Protein AF-A0A8J7D555-F1 (afdb_monomer)

Nearest PDB structures (foldseek):
  9had-assembly1_A  TM=5.962E-01  e=3.104E+00  Dermatophagoides farinae
  8zak-assembly2_B  TM=5.615E-01  e=2.929E+00  Campylobacter jejuni
  8zak-assembly1_A  TM=4.194E-01  e=4.147E+00  Campylobacter jejuni
  2f1m-assembly2_D  TM=4.660E-01  e=6.221E+00  Escherichia coli

pLDDT: mean 89.44, std 6.72, range [56.25, 97.25]

Structure (mmCIF, N/CA/C/O backbone):
data_AF-A0A8J7D555-F1
#
_entry.id   AF-A0A8J7D555-F1
#
loop_
_atom_site.group_PDB
_atom_site.id
_atom_site.type_symbol
_atom_site.label_atom_id
_atom_site.label_alt_id
_atom_site.label_comp_id
_atom_site.label_asym_id
_atom_site.label_entity_id
_atom_site.label_seq_id
_atom_site.pdbx_PDB_ins_code
_atom_site.Cartn_x
_atom_site.Cartn_y
_atom_site.Cartn_z
_atom_site.occupancy
_atom_site.B_iso_or_equiv
_atom_site.auth_seq_id
_atom_site.auth_comp_id
_atom_site.auth_asym_id
_atom_site.auth_atom_id
_atom_site.pdbx_PDB_model_num
ATOM 1 N N . VAL A 1 1 ? -18.072 8.633 6.344 1.00 56.25 1 V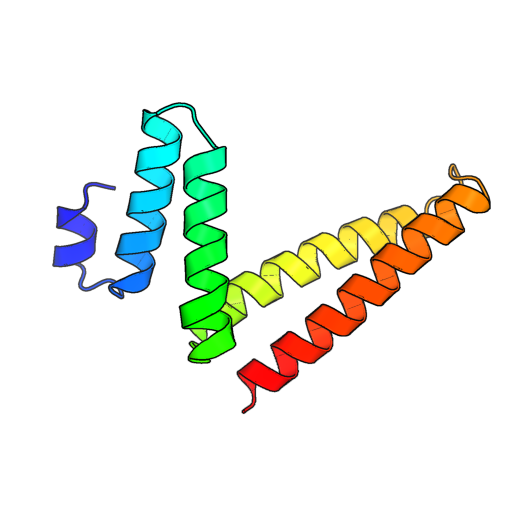AL A N 1
ATOM 2 C CA . VAL A 1 1 ? -18.953 7.710 7.110 1.00 56.25 1 VAL A CA 1
ATOM 3 C C . VAL A 1 1 ? -18.895 8.113 8.578 1.00 56.25 1 VAL A C 1
ATOM 5 O O . VAL A 1 1 ? -17.800 8.416 9.034 1.00 56.25 1 VAL A O 1
ATOM 8 N N . LYS A 1 2 ? -20.011 8.204 9.322 1.00 74.69 2 LYS A N 1
ATOM 9 C CA . LYS A 1 2 ? -19.908 8.471 10.769 1.00 74.69 2 LYS A CA 1
ATOM 10 C C . LYS A 1 2 ? -19.367 7.201 11.422 1.00 74.69 2 LYS A C 1
ATOM 12 O O . LYS A 1 2 ? -19.892 6.126 11.168 1.00 74.69 2 LYS A O 1
ATOM 17 N N . LEU A 1 3 ? -18.316 7.304 12.234 1.00 84.25 3 LEU A N 1
ATOM 18 C CA . LEU A 1 3 ? -17.657 6.177 12.918 1.00 84.25 3 LEU A CA 1
ATOM 19 C C . LEU A 1 3 ? -18.656 5.200 13.574 1.00 84.25 3 LEU A C 1
ATOM 21 O O . LEU A 1 3 ? -18.477 3.986 13.541 1.00 84.25 3 LEU A O 1
ATOM 25 N N . THR A 1 4 ? -19.751 5.745 14.103 1.00 87.62 4 THR A N 1
ATOM 26 C CA . THR A 1 4 ? -20.885 5.011 14.673 1.00 87.62 4 THR A CA 1
ATOM 27 C C . THR A 1 4 ? -21.529 4.031 13.698 1.00 87.62 4 THR A C 1
ATOM 29 O O . THR A 1 4 ? -21.889 2.932 14.099 1.00 87.62 4 THR A O 1
ATOM 32 N N . ASP A 1 5 ? -21.645 4.388 12.422 1.00 89.50 5 ASP A N 1
ATOM 33 C CA . ASP A 1 5 ? -22.254 3.538 11.398 1.00 89.50 5 ASP A CA 1
ATOM 34 C C . ASP A 1 5 ? -21.356 2.331 11.110 1.00 89.50 5 ASP A C 1
ATOM 36 O O . ASP A 1 5 ? -21.840 1.210 10.991 1.00 89.50 5 ASP A O 1
ATOM 40 N N . ALA A 1 6 ? -20.037 2.546 11.064 1.00 87.75 6 ALA A N 1
ATOM 41 C CA . ALA A 1 6 ? -19.060 1.481 10.854 1.00 87.75 6 ALA A CA 1
ATOM 42 C C . ALA A 1 6 ? -19.024 0.491 12.030 1.00 87.75 6 ALA A C 1
ATOM 44 O O . ALA A 1 6 ? -18.967 -0.720 11.813 1.00 87.75 6 ALA A O 1
ATOM 45 N N . ILE A 1 7 ? -19.118 1.005 13.261 1.00 88.38 7 ILE A N 1
ATOM 46 C CA . ILE A 1 7 ? -19.212 0.190 14.479 1.00 88.38 7 ILE A CA 1
ATOM 47 C C . ILE A 1 7 ? -20.519 -0.609 14.488 1.00 88.38 7 ILE A C 1
ATOM 49 O O . ILE A 1 7 ? -20.495 -1.821 14.685 1.00 88.38 7 ILE A O 1
ATOM 53 N N . ASN A 1 8 ? -21.655 0.045 14.228 1.00 91.69 8 ASN A N 1
ATOM 54 C CA . ASN A 1 8 ? -22.968 -0.605 14.225 1.00 91.69 8 ASN A CA 1
ATOM 55 C C . ASN A 1 8 ? -23.096 -1.664 13.121 1.00 91.69 8 ASN A C 1
ATOM 57 O O . ASN A 1 8 ? -23.802 -2.652 13.299 1.00 91.69 8 ASN A O 1
ATOM 61 N N . ALA A 1 9 ? -22.399 -1.476 11.999 1.00 91.56 9 ALA A N 1
ATOM 62 C CA . ALA A 1 9 ? -22.324 -2.450 10.917 1.00 91.56 9 ALA A CA 1
ATOM 63 C C . ALA A 1 9 ? -21.387 -3.637 11.217 1.00 91.56 9 ALA A C 1
ATOM 65 O O . ALA A 1 9 ? -21.302 -4.552 10.402 1.00 91.56 9 ALA A O 1
ATOM 66 N N . GLY A 1 10 ? -20.671 -3.633 12.348 1.00 89.06 10 GLY A N 1
ATOM 67 C CA . GLY A 1 10 ? -19.735 -4.699 12.708 1.00 89.06 10 GLY A CA 1
ATOM 68 C C . GLY A 1 10 ? -18.531 -4.791 11.771 1.00 89.06 10 GLY A C 1
ATOM 69 O O . GLY A 1 10 ? -18.011 -5.885 11.554 1.00 89.06 10 GLY A O 1
ATOM 70 N N . ARG A 1 11 ? -18.098 -3.665 11.183 1.00 89.31 11 ARG A N 1
ATOM 71 C CA . ARG A 1 11 ? -16.915 -3.654 10.312 1.00 89.31 11 ARG A CA 1
ATOM 72 C C . ARG A 1 11 ? -15.663 -4.086 11.088 1.00 89.31 11 ARG A C 1
ATOM 74 O O . ARG A 1 11 ? -15.568 -3.799 12.286 1.00 89.31 11 ARG A O 1
ATOM 81 N N . PRO A 1 12 ? -14.682 -4.728 10.426 1.00 85.38 12 PRO A N 1
ATOM 82 C CA . PRO A 1 12 ? -13.427 -5.101 11.066 1.00 85.38 12 PRO A CA 1
ATOM 83 C C . PRO A 1 12 ? -12.770 -3.892 11.757 1.00 85.38 12 PRO A C 1
ATOM 85 O O . PRO A 1 12 ? -12.649 -2.837 11.129 1.00 85.38 12 PRO A O 1
ATOM 88 N N . PRO A 1 13 ? -12.308 -4.009 13.019 1.00 87.62 13 PRO A N 1
ATOM 89 C CA . PRO A 1 13 ? -11.746 -2.876 13.759 1.00 87.62 13 PRO A CA 1
ATOM 90 C C . PRO A 1 13 ? -10.627 -2.142 13.013 1.00 87.62 13 PRO A C 1
ATOM 92 O O . PRO A 1 13 ? -10.542 -0.918 13.066 1.00 87.62 13 PRO A O 1
ATOM 95 N N . LEU A 1 14 ? -9.795 -2.876 12.274 1.00 83.88 14 LEU A N 1
ATOM 96 C CA . LEU A 1 14 ? -8.672 -2.306 11.540 1.00 83.88 14 LEU A CA 1
ATOM 97 C C . LEU A 1 14 ? -9.115 -1.459 10.335 1.00 83.88 14 LEU A C 1
ATOM 99 O O . LEU A 1 14 ? -8.535 -0.404 10.086 1.00 83.88 14 LEU A O 1
ATOM 103 N N . GLU A 1 15 ? -10.191 -1.850 9.643 1.00 83.50 15 GLU A N 1
ATOM 104 C CA . GLU A 1 15 ? -10.803 -1.013 8.603 1.00 83.50 15 GLU A CA 1
ATOM 105 C C . GLU A 1 15 ? -11.343 0.296 9.182 1.00 83.50 15 GLU A C 1
ATOM 107 O O . GLU A 1 15 ? -11.213 1.354 8.569 1.00 83.50 15 GLU A O 1
ATOM 112 N N . ILE A 1 16 ? -11.947 0.229 10.371 1.00 88.50 16 ILE A N 1
ATOM 113 C CA . ILE A 1 16 ? -12.472 1.407 11.064 1.00 88.50 16 ILE A CA 1
ATOM 114 C C . ILE A 1 16 ? -11.325 2.367 11.412 1.00 88.50 16 ILE A C 1
ATOM 116 O O . ILE A 1 16 ? -11.458 3.575 11.222 1.00 88.50 16 ILE A O 1
ATOM 120 N N . VAL A 1 17 ? -10.188 1.838 11.875 1.00 87.06 17 VAL A N 1
ATOM 121 C CA . VAL A 1 17 ? -8.986 2.631 12.177 1.00 87.06 17 VAL A CA 1
ATOM 122 C C . VAL A 1 17 ? -8.401 3.273 10.915 1.00 87.06 17 VAL A C 1
ATOM 124 O O . VAL A 1 17 ? -8.052 4.451 10.951 1.00 87.06 17 VAL A O 1
ATOM 127 N N . LEU A 1 18 ? -8.329 2.546 9.796 1.00 84.50 18 LEU A N 1
ATOM 128 C CA . LEU A 1 18 ? -7.845 3.089 8.520 1.00 84.50 18 LEU A CA 1
ATOM 129 C C . LEU A 1 18 ? -8.751 4.203 7.982 1.00 84.50 18 LEU A C 1
ATOM 131 O O . LEU A 1 18 ? -8.259 5.253 7.566 1.00 84.50 18 LEU A O 1
ATOM 135 N N . GLU A 1 19 ? -10.068 4.003 8.032 1.00 86.19 19 GLU A N 1
ATOM 136 C CA . GLU A 1 19 ? -11.057 5.007 7.627 1.00 86.19 19 GLU A CA 1
ATOM 137 C C . GLU A 1 19 ? -10.976 6.260 8.515 1.00 86.19 19 GLU A C 1
ATOM 139 O O . GLU A 1 19 ? -11.071 7.390 8.028 1.00 86.19 19 GLU A O 1
ATOM 144 N N . LEU A 1 20 ? -10.754 6.073 9.820 1.00 87.38 20 LEU A N 1
ATOM 145 C CA . LEU A 1 20 ? -10.548 7.169 10.761 1.00 87.38 20 LEU A CA 1
ATOM 146 C C . LEU A 1 20 ? -9.257 7.937 10.450 1.00 87.38 20 LEU A C 1
ATOM 148 O O . LEU A 1 20 ? -9.292 9.162 10.380 1.00 87.38 20 LEU A O 1
ATOM 152 N N . ALA A 1 21 ? -8.140 7.240 10.225 1.00 86.44 21 ALA A N 1
ATOM 153 C CA . ALA A 1 21 ? -6.865 7.861 9.864 1.00 86.44 21 ALA A CA 1
ATOM 154 C C . ALA A 1 21 ? -6.980 8.684 8.573 1.00 86.44 21 ALA A C 1
ATOM 156 O O . ALA A 1 21 ? -6.457 9.797 8.500 1.00 86.44 21 ALA A O 1
ATOM 157 N N . LYS A 1 22 ? -7.713 8.164 7.580 1.00 85.81 22 LYS A N 1
ATOM 158 C CA . LYS A 1 22 ? -8.012 8.875 6.333 1.00 85.81 22 LYS A CA 1
ATOM 159 C C . LYS A 1 22 ? -8.827 10.138 6.589 1.00 85.81 22 LYS A C 1
ATOM 161 O O . LYS A 1 22 ? -8.426 11.218 6.171 1.00 85.81 22 LYS A O 1
ATOM 166 N N . SER A 1 23 ? -9.920 10.009 7.341 1.00 87.31 23 SER A N 1
ATOM 167 C CA . SER A 1 23 ? -10.794 11.135 7.691 1.00 87.31 23 SER A CA 1
ATOM 168 C C . SER A 1 23 ? -10.039 12.231 8.451 1.00 87.31 23 SER A C 1
ATOM 170 O O . SER A 1 23 ? -10.281 13.414 8.234 1.00 87.31 23 SER A O 1
ATOM 172 N N . LEU A 1 24 ? -9.112 11.852 9.337 1.00 85.81 24 LEU A N 1
ATOM 173 C CA . LEU A 1 24 ? -8.268 12.800 10.066 1.00 85.81 24 LEU A CA 1
ATOM 174 C C . LEU A 1 24 ? -7.295 13.539 9.141 1.00 85.81 24 LEU A C 1
ATOM 176 O O . LEU A 1 24 ? -7.162 14.749 9.290 1.00 85.81 24 LEU A O 1
ATOM 180 N N . GLY A 1 25 ? -6.666 12.846 8.183 1.00 85.50 25 GLY A N 1
ATOM 181 C CA . GLY A 1 25 ? -5.804 13.480 7.177 1.00 85.50 25 GLY A CA 1
ATOM 182 C C . GLY A 1 25 ? -6.562 14.464 6.278 1.00 85.50 25 GLY A C 1
ATOM 183 O O . GLY A 1 25 ? -6.097 15.576 6.045 1.00 85.50 25 GLY A O 1
ATOM 184 N N . GLU A 1 26 ? -7.773 14.096 5.848 1.00 85.94 26 GLU A N 1
ATOM 185 C CA . GLU A 1 26 ? -8.651 14.978 5.065 1.00 85.94 26 GLU A CA 1
ATOM 186 C C . GLU A 1 26 ? -9.070 16.226 5.864 1.00 85.94 26 GLU A C 1
ATOM 188 O O . GLU A 1 26 ? -9.083 17.333 5.327 1.00 85.94 26 GLU A O 1
ATOM 193 N N . LEU A 1 27 ? -9.390 16.067 7.154 1.00 86.44 27 LEU A N 1
ATOM 194 C CA . LEU A 1 27 ? -9.794 17.171 8.033 1.00 86.44 27 LEU A CA 1
ATOM 195 C C . LEU A 1 27 ? -8.644 18.121 8.379 1.00 86.44 27 LEU A C 1
ATOM 197 O O . LEU A 1 27 ? -8.877 19.321 8.517 1.00 86.44 27 LEU A O 1
ATOM 201 N N . SER A 1 28 ? -7.427 17.604 8.558 1.00 82.69 28 SER A N 1
ATOM 202 C CA . SER A 1 28 ? -6.256 18.429 8.865 1.00 82.69 28 SER A CA 1
ATOM 203 C C . SER A 1 28 ? -5.683 19.131 7.632 1.00 82.69 28 SER A C 1
ATOM 205 O O . SER A 1 28 ? -4.930 20.090 7.783 1.00 82.69 28 SER A O 1
ATOM 207 N N . GLY A 1 29 ? -6.021 18.668 6.423 1.00 81.44 29 GLY A N 1
ATOM 208 C CA . GLY A 1 29 ? -5.348 19.079 5.189 1.00 81.44 29 GLY A CA 1
ATOM 209 C C . GLY A 1 29 ? -3.908 18.557 5.091 1.00 81.44 29 GLY A C 1
ATOM 210 O O . GLY A 1 29 ? -3.147 19.006 4.234 1.00 81.44 29 GLY A O 1
ATOM 211 N N . GLU A 1 30 ? -3.522 17.624 5.966 1.00 80.38 30 GLU A N 1
ATOM 212 C CA . GLU A 1 30 ? -2.193 17.022 6.014 1.00 80.38 30 GLU A CA 1
ATOM 213 C C . GLU A 1 30 ? -2.258 15.557 5.565 1.00 80.38 30 GLU A C 1
ATOM 215 O O . GLU A 1 30 ? -2.315 14.629 6.377 1.00 80.38 30 GLU A O 1
ATOM 220 N N . ASP A 1 31 ? -2.162 15.329 4.254 1.00 74.94 31 ASP A N 1
ATOM 221 C CA . ASP A 1 31 ? -2.085 13.980 3.663 1.00 74.94 31 ASP A CA 1
ATOM 222 C C . ASP A 1 31 ? -0.932 13.136 4.238 1.00 74.94 31 ASP A C 1
ATOM 224 O O . ASP A 1 31 ? -0.981 11.901 4.253 1.00 74.94 31 ASP A O 1
ATOM 228 N N . SER A 1 32 ? 0.115 13.795 4.742 1.00 77.94 32 SER A N 1
ATOM 229 C CA . SER A 1 32 ? 1.247 13.148 5.406 1.00 77.94 32 SER A CA 1
ATOM 230 C C . SER A 1 32 ? 0.824 12.346 6.640 1.00 77.94 32 SER A C 1
ATOM 232 O O . SER A 1 32 ? 1.426 11.299 6.899 1.00 77.94 32 SER A O 1
ATOM 234 N N . TYR A 1 33 ? -0.207 12.786 7.371 1.00 77.38 33 TYR A N 1
ATOM 235 C CA . TYR A 1 33 ? -0.701 12.096 8.561 1.00 77.38 33 TYR A CA 1
ATOM 236 C C . TYR A 1 33 ? -1.323 10.750 8.191 1.00 77.38 33 TYR A C 1
ATOM 238 O O . TYR A 1 33 ? -0.890 9.710 8.690 1.00 77.38 33 TYR A O 1
ATOM 246 N N . TYR A 1 34 ? -2.259 10.752 7.235 1.00 83.12 34 TYR A N 1
ATOM 247 C CA . TYR A 1 34 ? -2.874 9.523 6.735 1.00 83.12 34 TYR A CA 1
ATOM 248 C C . TYR A 1 34 ? -1.824 8.552 6.190 1.00 83.12 34 TYR A C 1
ATOM 250 O O . TYR A 1 34 ? -1.828 7.373 6.551 1.00 83.12 34 TYR A O 1
ATOM 258 N N . ARG A 1 35 ? -0.888 9.050 5.371 1.00 83.56 35 ARG A N 1
ATOM 259 C CA . ARG A 1 35 ? 0.171 8.219 4.789 1.00 83.56 35 ARG A CA 1
ATOM 260 C C . ARG A 1 35 ? 1.015 7.541 5.869 1.00 83.56 35 ARG A C 1
ATOM 262 O O . ARG A 1 35 ? 1.204 6.331 5.813 1.00 83.56 35 ARG A O 1
ATOM 269 N N . THR A 1 36 ? 1.459 8.298 6.873 1.00 87.06 36 THR A N 1
ATOM 270 C CA . THR A 1 36 ? 2.302 7.774 7.960 1.00 87.06 36 THR A CA 1
ATOM 271 C C . THR A 1 36 ? 1.561 6.727 8.791 1.00 87.06 36 THR A C 1
ATOM 273 O O . THR A 1 36 ? 2.104 5.663 9.083 1.00 87.06 36 THR A O 1
ATOM 276 N N . THR A 1 37 ? 0.302 6.986 9.155 1.00 86.56 37 THR A N 1
ATOM 277 C CA . THR A 1 37 ? -0.505 6.020 9.913 1.00 86.56 37 THR A CA 1
ATOM 278 C C . THR A 1 37 ? -0.772 4.754 9.106 1.00 86.56 37 THR A C 1
ATOM 280 O O . THR A 1 37 ? -0.673 3.652 9.646 1.00 86.56 37 THR A O 1
ATOM 283 N N . ARG A 1 38 ? -1.058 4.884 7.805 1.00 86.38 38 ARG A N 1
ATOM 284 C CA . ARG A 1 38 ? -1.235 3.731 6.919 1.00 86.38 38 ARG A CA 1
ATOM 285 C C . ARG A 1 38 ? 0.040 2.894 6.838 1.00 86.38 38 ARG A C 1
ATOM 287 O O . ARG A 1 38 ? -0.035 1.685 7.020 1.00 86.38 38 ARG A O 1
ATOM 294 N N . GLU A 1 39 ? 1.200 3.519 6.647 1.00 87.69 39 GLU A N 1
ATOM 295 C CA . GLU A 1 39 ? 2.500 2.831 6.629 1.00 87.69 39 GLU A CA 1
ATOM 296 C C . GLU A 1 39 ? 2.765 2.056 7.930 1.00 87.69 39 GLU A C 1
ATOM 298 O O . GLU A 1 39 ? 3.216 0.912 7.890 1.00 87.69 39 GLU A O 1
ATOM 303 N N . GLN A 1 40 ? 2.427 2.628 9.089 1.00 89.62 40 GLN A N 1
ATOM 304 C CA . GLN A 1 40 ? 2.558 1.942 10.379 1.00 89.62 40 GLN A CA 1
ATOM 305 C C . GLN A 1 40 ? 1.608 0.743 10.511 1.00 89.62 40 GLN A C 1
ATOM 307 O O . GLN A 1 40 ? 1.996 -0.296 11.051 1.00 89.62 40 GLN A O 1
ATOM 312 N N . ILE A 1 41 ? 0.377 0.860 10.005 1.00 88.12 41 ILE A N 1
ATOM 313 C CA . ILE A 1 41 ? -0.594 -0.242 10.008 1.00 88.12 41 ILE A CA 1
ATOM 314 C C . ILE A 1 41 ? -0.121 -1.378 9.098 1.00 88.12 41 ILE A C 1
ATOM 316 O O . ILE A 1 41 ? -0.152 -2.533 9.520 1.00 88.12 41 ILE A O 1
ATOM 320 N N . LEU A 1 42 ? 0.379 -1.061 7.900 1.00 86.69 42 LEU A N 1
ATOM 321 C CA . LEU A 1 42 ? 0.985 -2.040 6.992 1.00 86.69 42 LEU A CA 1
ATOM 322 C C . LEU A 1 42 ? 2.174 -2.748 7.656 1.00 86.69 42 LEU A C 1
ATOM 324 O O . LEU A 1 42 ? 2.243 -3.974 7.652 1.00 86.69 42 LEU A O 1
ATOM 328 N N . ALA A 1 43 ? 3.065 -1.992 8.308 1.00 88.81 43 ALA A N 1
ATOM 329 C CA . ALA A 1 43 ? 4.241 -2.519 9.003 1.00 88.81 43 ALA A CA 1
ATOM 330 C C . ALA A 1 43 ? 3.906 -3.541 10.098 1.00 88.81 43 ALA A C 1
ATOM 332 O O . ALA A 1 43 ? 4.560 -4.579 10.202 1.00 88.81 43 ALA A O 1
ATOM 333 N N . VAL A 1 44 ? 2.902 -3.261 10.928 1.00 89.00 44 VAL A N 1
ATOM 334 C CA . VAL A 1 44 ? 2.567 -4.135 12.058 1.00 89.00 44 VAL A CA 1
ATOM 335 C C . VAL A 1 44 ? 1.557 -5.199 11.648 1.00 89.00 44 VAL A C 1
ATOM 337 O O . VAL A 1 44 ? 1.826 -6.387 11.783 1.00 89.00 44 VAL A O 1
ATOM 340 N N . TYR A 1 45 ? 0.397 -4.797 11.140 1.00 86.06 45 TYR A N 1
ATOM 341 C CA . TYR A 1 45 ? -0.713 -5.720 10.921 1.00 86.06 45 TYR A CA 1
ATOM 342 C C . TYR A 1 45 ? -0.555 -6.513 9.626 1.00 86.06 45 TYR A C 1
ATOM 344 O O . TYR A 1 45 ? -0.752 -7.723 9.639 1.00 86.06 45 TYR A O 1
ATOM 352 N N . GLY A 1 46 ? -0.129 -5.866 8.539 1.00 86.56 46 GLY A N 1
ATOM 353 C CA . GLY A 1 46 ? 0.167 -6.562 7.286 1.00 86.56 46 GLY A CA 1
ATOM 354 C C . GLY A 1 46 ? 1.415 -7.431 7.422 1.00 86.56 46 GLY A C 1
ATOM 355 O O . GLY A 1 46 ? 1.345 -8.656 7.375 1.00 86.56 46 GLY A O 1
ATOM 356 N N . PHE A 1 47 ? 2.566 -6.798 7.648 1.00 86.12 47 PHE A N 1
ATOM 357 C CA . PHE A 1 47 ? 3.857 -7.479 7.617 1.00 86.12 47 PHE A CA 1
ATOM 358 C C . PHE A 1 47 ? 4.167 -8.322 8.852 1.00 86.12 47 PHE A C 1
ATOM 360 O O . PHE A 1 47 ? 4.552 -9.479 8.698 1.00 86.12 47 PHE A O 1
ATOM 367 N N . ALA A 1 48 ? 4.067 -7.764 10.063 1.00 85.75 48 ALA A N 1
ATOM 368 C CA . ALA A 1 48 ? 4.505 -8.481 11.263 1.00 85.75 48 ALA A CA 1
ATOM 369 C C . ALA A 1 48 ? 3.486 -9.525 11.746 1.00 85.75 48 ALA A C 1
ATOM 371 O O . ALA A 1 48 ? 3.887 -10.558 12.280 1.00 85.75 48 ALA A O 1
ATOM 372 N N . LEU A 1 49 ? 2.187 -9.265 11.566 1.00 86.44 49 LEU A N 1
ATOM 373 C CA . LEU A 1 49 ? 1.108 -10.150 12.020 1.00 86.44 49 LEU A CA 1
ATOM 374 C C . LEU A 1 49 ? 0.482 -10.999 10.904 1.00 86.44 49 LEU A C 1
ATOM 376 O O . LEU A 1 49 ? -0.277 -11.914 11.215 1.00 86.44 49 LEU A O 1
ATOM 380 N N . GLY A 1 50 ? 0.802 -10.737 9.633 1.00 87.06 50 GLY A N 1
ATOM 381 C CA . GLY A 1 50 ? 0.303 -11.529 8.508 1.00 87.06 50 GLY A CA 1
ATOM 382 C C . GLY A 1 50 ? -1.201 -11.376 8.255 1.00 87.06 50 GLY A C 1
ATOM 383 O O . GLY A 1 50 ? -1.843 -12.320 7.793 1.00 87.06 50 GLY A O 1
ATOM 384 N N . ASP A 1 51 ? -1.796 -10.223 8.580 1.00 89.12 51 ASP A N 1
ATOM 385 C CA . ASP A 1 51 ? -3.223 -9.989 8.356 1.00 89.12 51 ASP A CA 1
ATOM 386 C C . ASP A 1 51 ? -3.535 -9.988 6.851 1.00 89.12 51 ASP A C 1
ATOM 388 O O . ASP A 1 51 ? -3.106 -9.110 6.097 1.00 89.12 51 ASP A O 1
ATOM 392 N N . LYS A 1 52 ? -4.304 -10.992 6.411 1.00 85.50 52 LYS A N 1
ATOM 393 C CA . LYS A 1 52 ? -4.599 -11.232 4.993 1.00 85.50 52 LYS A CA 1
ATOM 394 C C . LYS A 1 52 ? -5.320 -10.068 4.326 1.00 85.50 52 LYS A C 1
ATOM 396 O O . LYS A 1 52 ? -5.062 -9.812 3.157 1.00 85.50 52 LYS A O 1
ATOM 401 N N . PHE A 1 53 ? -6.209 -9.374 5.035 1.00 84.62 53 PHE A N 1
ATOM 402 C CA . PHE A 1 53 ? -6.947 -8.258 4.448 1.00 84.62 53 PHE A CA 1
ATOM 403 C C . PHE A 1 53 ? -6.002 -7.098 4.109 1.00 84.62 53 PHE A C 1
ATOM 405 O O . PHE A 1 53 ? -6.065 -6.534 3.020 1.00 84.62 53 PHE A O 1
ATOM 412 N N . ILE A 1 54 ? -5.080 -6.789 5.021 1.00 88.69 54 ILE A N 1
ATOM 413 C CA . ILE A 1 54 ? -4.098 -5.717 4.840 1.00 88.69 54 ILE A CA 1
ATOM 414 C C . ILE A 1 54 ? -3.045 -6.083 3.797 1.00 88.69 54 ILE A C 1
ATOM 416 O O . ILE A 1 54 ? -2.709 -5.259 2.947 1.00 88.69 54 ILE A O 1
ATOM 420 N N . LEU A 1 55 ? -2.560 -7.325 3.828 1.00 90.38 55 LEU A N 1
ATOM 421 C CA . LEU A 1 55 ? -1.640 -7.832 2.813 1.00 90.38 55 LEU A CA 1
ATOM 422 C C . LEU A 1 55 ? -2.262 -7.793 1.411 1.00 90.38 55 LEU A C 1
ATOM 424 O O . LEU A 1 55 ? -1.556 -7.5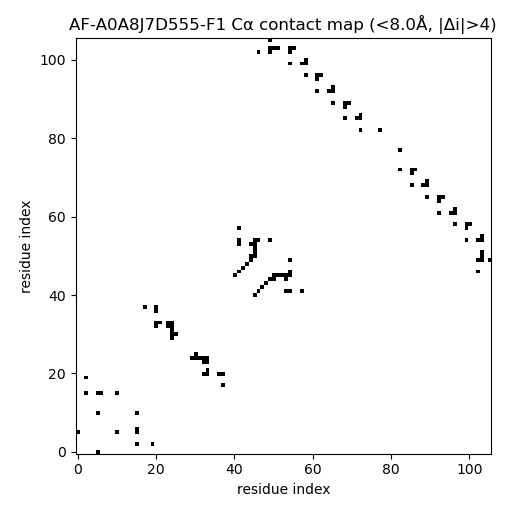09 0.447 1.00 90.38 55 LEU A O 1
ATOM 428 N N . ASP A 1 56 ? -3.568 -8.037 1.282 1.00 90.88 56 ASP A N 1
ATOM 429 C CA . ASP A 1 56 ? -4.272 -7.981 -0.004 1.00 90.88 56 ASP A CA 1
ATOM 430 C C . ASP A 1 56 ? -4.374 -6.563 -0.564 1.00 90.88 56 ASP A C 1
ATOM 432 O O . ASP A 1 56 ? -4.161 -6.366 -1.764 1.00 90.88 56 ASP A O 1
ATOM 436 N N . ASP A 1 57 ? -4.633 -5.579 0.296 1.00 89.00 57 ASP A N 1
ATOM 437 C CA . ASP A 1 57 ? -4.629 -4.165 -0.087 1.00 89.00 57 ASP A CA 1
ATOM 438 C C . ASP A 1 57 ? -3.227 -3.716 -0.538 1.00 89.00 57 ASP A C 1
ATOM 440 O O . ASP A 1 57 ? -3.059 -3.086 -1.586 1.00 89.00 57 ASP A O 1
ATOM 444 N N . GLU A 1 58 ? -2.185 -4.116 0.195 1.00 89.75 58 GLU A N 1
ATOM 445 C CA . GLU A 1 58 ? -0.800 -3.804 -0.166 1.00 89.75 58 GLU A CA 1
ATOM 446 C C . GLU A 1 58 ? -0.362 -4.484 -1.470 1.00 89.75 58 GLU A C 1
ATOM 448 O O . GLU A 1 58 ? 0.244 -3.848 -2.338 1.00 89.75 58 GLU A O 1
ATOM 453 N N . LEU A 1 59 ? -0.726 -5.755 -1.661 1.00 93.56 59 LEU A N 1
ATOM 454 C CA . LEU A 1 59 ? -0.511 -6.479 -2.914 1.00 93.56 59 LEU A CA 1
ATOM 455 C C . LEU A 1 59 ? -1.167 -5.762 -4.098 1.00 93.56 59 LEU A C 1
ATOM 457 O O . LEU A 1 59 ? -0.547 -5.645 -5.158 1.00 93.56 59 LEU A O 1
ATOM 461 N N . ALA A 1 60 ? -2.402 -5.280 -3.937 1.00 93.00 60 ALA A N 1
ATOM 462 C CA . ALA A 1 60 ? -3.110 -4.551 -4.984 1.00 93.00 60 ALA A CA 1
ATOM 463 C C . ALA A 1 60 ? -2.389 -3.242 -5.351 1.00 93.00 60 ALA A C 1
ATOM 465 O O . ALA A 1 60 ? -2.191 -2.957 -6.536 1.00 93.00 60 ALA A O 1
ATOM 466 N N . GLU A 1 61 ? -1.921 -2.477 -4.361 1.00 92.06 61 GLU A N 1
ATOM 467 C CA . GLU A 1 61 ? -1.156 -1.254 -4.614 1.00 92.06 61 GLU A CA 1
ATOM 468 C C . GLU A 1 61 ? 0.178 -1.516 -5.317 1.00 92.06 61 GLU A C 1
ATOM 470 O O . GLU A 1 61 ? 0.530 -0.803 -6.264 1.00 92.06 61 GLU A O 1
ATOM 475 N N . VAL A 1 62 ? 0.935 -2.524 -4.869 1.00 94.56 62 VAL A N 1
ATOM 476 C CA . VAL A 1 62 ? 2.228 -2.868 -5.474 1.00 94.56 62 VAL A CA 1
ATOM 477 C C . VAL A 1 62 ? 2.038 -3.325 -6.919 1.00 94.56 62 VAL A C 1
ATOM 479 O O . VAL A 1 62 ? 2.794 -2.879 -7.783 1.00 94.56 62 VAL A O 1
ATOM 482 N N . ARG A 1 63 ? 0.999 -4.121 -7.220 1.00 96.31 63 ARG A N 1
ATOM 483 C CA . ARG A 1 63 ? 0.640 -4.502 -8.600 1.00 96.31 63 ARG A CA 1
ATOM 484 C C . ARG A 1 63 ? 0.316 -3.284 -9.461 1.00 96.31 63 ARG A C 1
ATOM 486 O O . ARG A 1 63 ? 0.907 -3.128 -10.525 1.00 96.31 63 ARG A O 1
ATOM 493 N N . ALA A 1 64 ? -0.540 -2.383 -8.979 1.00 96.25 64 ALA A N 1
ATOM 494 C CA . ALA A 1 64 ? -0.919 -1.183 -9.725 1.00 96.25 64 ALA A CA 1
ATOM 495 C C . ALA A 1 64 ? 0.279 -0.254 -10.000 1.00 96.25 64 ALA A C 1
ATOM 497 O O . ALA A 1 64 ? 0.366 0.367 -11.062 1.00 96.25 64 ALA A O 1
ATOM 498 N N . ARG A 1 65 ? 1.232 -0.142 -9.061 1.00 95.88 65 ARG A N 1
ATOM 499 C CA . ARG A 1 65 ? 2.491 0.588 -9.302 1.00 95.88 65 ARG A CA 1
ATOM 500 C C . ARG A 1 65 ? 3.380 -0.143 -10.299 1.00 95.88 65 ARG A C 1
ATOM 502 O O . ARG A 1 65 ? 3.933 0.505 -11.183 1.00 95.88 65 ARG A O 1
ATOM 509 N N . LEU A 1 66 ? 3.505 -1.464 -10.178 1.00 97.06 66 LEU A N 1
ATOM 510 C CA . LEU A 1 66 ? 4.318 -2.280 -11.075 1.00 97.06 66 LEU A CA 1
ATOM 511 C C . LEU A 1 66 ? 3.831 -2.179 -12.526 1.00 97.06 66 LEU A C 1
ATOM 513 O O . LEU A 1 66 ? 4.659 -2.043 -13.421 1.00 97.06 66 LEU A O 1
ATOM 517 N N . GLU A 1 67 ? 2.519 -2.168 -12.762 1.00 97.12 67 GLU A N 1
ATOM 518 C CA . GLU A 1 67 ? 1.935 -1.947 -14.093 1.00 97.12 67 GLU A CA 1
ATOM 519 C C . GLU A 1 67 ? 2.353 -0.594 -14.679 1.00 97.12 67 GLU A C 1
ATOM 521 O O . GLU A 1 67 ? 2.830 -0.527 -15.811 1.00 97.12 67 GLU A O 1
ATOM 526 N N . LYS A 1 68 ? 2.262 0.486 -13.893 1.00 97.25 68 LYS A N 1
ATOM 527 C CA . LYS A 1 68 ? 2.686 1.828 -14.330 1.00 97.25 68 LYS A CA 1
ATOM 528 C C . LYS A 1 68 ? 4.183 1.897 -14.628 1.00 97.25 68 LYS A C 1
ATOM 530 O O . LYS A 1 68 ? 4.579 2.519 -15.608 1.00 97.25 68 LYS A O 1
ATOM 535 N N . ILE A 1 69 ? 5.008 1.264 -13.794 1.00 96.00 69 ILE A N 1
ATOM 536 C CA . ILE A 1 69 ? 6.463 1.203 -13.991 1.00 96.00 69 ILE A CA 1
ATOM 537 C C . ILE A 1 69 ? 6.799 0.372 -15.234 1.00 9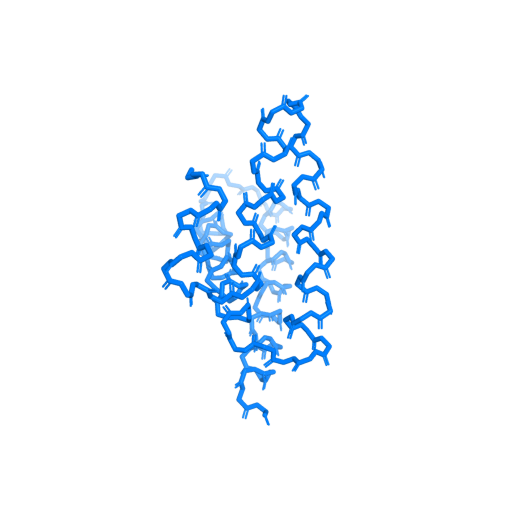6.00 69 ILE A C 1
ATOM 539 O O . ILE A 1 69 ? 7.683 0.757 -15.990 1.00 96.00 69 ILE A O 1
ATOM 543 N N . SER A 1 70 ? 6.076 -0.724 -15.478 1.00 96.06 70 SER A N 1
ATOM 544 C CA . SER A 1 70 ? 6.248 -1.558 -16.675 1.00 96.06 70 SER A CA 1
ATOM 545 C C . SER A 1 70 ? 5.898 -0.777 -17.941 1.00 96.06 70 SER A C 1
ATOM 547 O O . SER A 1 70 ? 6.700 -0.728 -18.865 1.00 96.06 70 SER A O 1
ATOM 549 N N . ALA A 1 71 ? 4.765 -0.068 -17.943 1.00 96.56 71 ALA A N 1
ATOM 550 C CA . ALA A 1 71 ? 4.378 0.797 -19.056 1.00 96.56 71 ALA A CA 1
ATOM 551 C C . ALA A 1 71 ? 5.390 1.933 -19.293 1.00 96.56 71 ALA A C 1
ATOM 553 O O . ALA A 1 71 ? 5.692 2.268 -20.435 1.00 96.56 71 ALA A O 1
ATOM 554 N N . ALA A 1 72 ? 5.950 2.513 -18.224 1.00 95.75 72 ALA A N 1
ATOM 555 C CA . ALA A 1 72 ? 7.023 3.496 -18.344 1.00 95.75 72 ALA A CA 1
ATOM 556 C C . ALA A 1 72 ? 8.307 2.873 -18.914 1.00 95.75 72 ALA A C 1
ATOM 558 O O . ALA A 1 72 ? 8.970 3.499 -19.729 1.00 95.75 72 ALA A O 1
ATOM 559 N N . TYR A 1 73 ? 8.643 1.640 -18.533 1.00 95.19 73 TYR A N 1
ATOM 560 C CA . TYR A 1 73 ? 9.818 0.936 -19.046 1.00 95.19 73 TYR A CA 1
ATOM 561 C C . TYR A 1 73 ? 9.715 0.610 -20.541 1.00 95.19 73 TYR A C 1
ATOM 563 O O . TYR A 1 73 ? 10.736 0.539 -21.210 1.00 95.19 73 TYR A O 1
ATOM 571 N N . GLU A 1 74 ? 8.508 0.421 -21.070 1.00 94.50 74 GLU A N 1
ATOM 572 C CA . GLU A 1 74 ? 8.272 0.168 -22.499 1.00 94.50 74 GLU A CA 1
ATOM 573 C C . GLU A 1 74 ? 8.182 1.451 -23.338 1.00 94.50 74 GLU A C 1
ATOM 575 O O . GLU A 1 74 ? 8.145 1.385 -24.567 1.00 94.50 74 GLU A O 1
ATOM 580 N N . ASN A 1 75 ? 8.135 2.623 -22.700 1.00 93.88 75 ASN A N 1
ATOM 581 C CA . ASN A 1 75 ? 7.956 3.886 -23.398 1.00 93.88 75 ASN A CA 1
ATOM 582 C C . ASN A 1 75 ? 9.246 4.300 -24.139 1.00 93.88 75 ASN A C 1
ATOM 584 O O . ASN A 1 75 ? 10.229 4.638 -23.480 1.00 93.88 75 ASN A O 1
ATOM 588 N N . PRO A 1 76 ? 9.238 4.375 -25.484 1.00 91.75 76 PRO A N 1
ATOM 589 C CA . PRO A 1 76 ? 10.433 4.667 -26.276 1.00 91.75 76 PRO A CA 1
ATOM 590 C C . PRO A 1 76 ? 10.896 6.130 -26.193 1.00 91.75 76 PRO A C 1
ATOM 592 O O . PRO A 1 76 ? 11.876 6.489 -26.840 1.00 91.75 76 PRO A O 1
ATOM 595 N N . THR A 1 77 ? 10.181 7.004 -25.473 1.00 95.69 77 THR A N 1
ATOM 596 C CA . THR A 1 77 ? 10.590 8.406 -25.299 1.00 95.69 77 THR A CA 1
ATOM 597 C C . THR A 1 77 ? 11.686 8.595 -24.256 1.00 95.69 77 THR A C 1
ATOM 599 O O . THR A 1 77 ? 12.244 9.686 -24.195 1.00 95.69 77 THR A O 1
ATOM 602 N N . PHE A 1 78 ? 11.937 7.593 -23.410 1.00 93.94 78 PHE A N 1
ATOM 603 C CA . PHE A 1 78 ? 12.976 7.658 -22.388 1.00 93.94 78 PHE A CA 1
ATOM 604 C C . PHE A 1 78 ? 14.347 7.307 -22.964 1.00 93.94 78 PHE A C 1
ATOM 606 O O . PHE A 1 78 ? 14.467 6.494 -23.882 1.00 93.94 78 PHE A O 1
ATOM 613 N N . ASP A 1 79 ? 15.388 7.927 -22.418 1.00 95.38 79 ASP A N 1
ATOM 614 C CA . ASP A 1 79 ? 16.764 7.597 -22.771 1.00 95.38 79 ASP A CA 1
ATOM 615 C C . ASP A 1 79 ? 17.272 6.332 -22.051 1.00 95.38 79 ASP A C 1
ATOM 617 O O . ASP A 1 79 ? 16.586 5.704 -21.238 1.00 95.38 79 ASP A O 1
ATOM 621 N N . GLU A 1 80 ? 18.498 5.917 -22.373 1.00 95.12 80 GLU A N 1
ATOM 622 C CA . GLU A 1 80 ? 19.101 4.704 -21.816 1.00 95.12 80 GLU A CA 1
ATOM 623 C C . GLU A 1 80 ? 19.284 4.779 -20.288 1.00 95.12 80 GLU A C 1
ATOM 625 O O . GLU A 1 80 ? 19.012 3.805 -19.581 1.00 95.12 80 GLU A O 1
ATOM 630 N N . GLU A 1 81 ? 19.677 5.934 -19.744 1.00 95.94 81 GLU A N 1
ATOM 631 C CA . GLU A 1 81 ? 19.855 6.112 -18.299 1.00 95.94 81 GLU A CA 1
ATOM 632 C C . GLU A 1 81 ? 18.513 6.122 -17.551 1.00 95.94 81 GLU A C 1
ATOM 634 O O . GLU A 1 81 ? 18.402 5.635 -16.419 1.00 95.94 81 GLU A O 1
ATOM 639 N N . GLU A 1 82 ? 17.475 6.690 -18.157 1.00 96.88 82 GLU A N 1
ATOM 640 C CA . GLU A 1 82 ? 16.101 6.642 -17.670 1.00 96.88 82 GLU A CA 1
ATOM 641 C C . GLU A 1 82 ? 15.569 5.207 -17.674 1.00 96.88 82 GLU A C 1
ATOM 643 O O . GLU A 1 82 ? 15.085 4.745 -16.637 1.00 96.88 82 GLU A O 1
ATOM 648 N N . HIS A 1 83 ? 15.746 4.454 -18.763 1.00 96.56 83 HIS A N 1
ATOM 649 C CA . HIS A 1 83 ? 15.369 3.040 -18.812 1.00 96.56 83 HIS A CA 1
ATOM 650 C C . HIS A 1 83 ? 16.106 2.204 -17.762 1.00 96.56 83 HIS A C 1
ATOM 652 O O . HIS A 1 83 ? 15.479 1.367 -17.111 1.00 96.56 83 HIS A O 1
ATOM 658 N N . ILE A 1 84 ? 17.400 2.444 -17.521 1.00 96.75 84 ILE A N 1
ATOM 659 C CA . ILE A 1 84 ? 18.152 1.768 -16.450 1.00 96.75 84 ILE A CA 1
ATOM 660 C C . ILE A 1 84 ? 17.520 2.050 -15.077 1.00 96.75 84 ILE A C 1
ATOM 662 O O . ILE A 1 84 ? 17.271 1.123 -14.299 1.00 96.75 84 ILE A O 1
ATOM 666 N N . ARG A 1 85 ? 17.203 3.316 -14.774 1.00 97.06 85 ARG A N 1
ATOM 667 C CA . ARG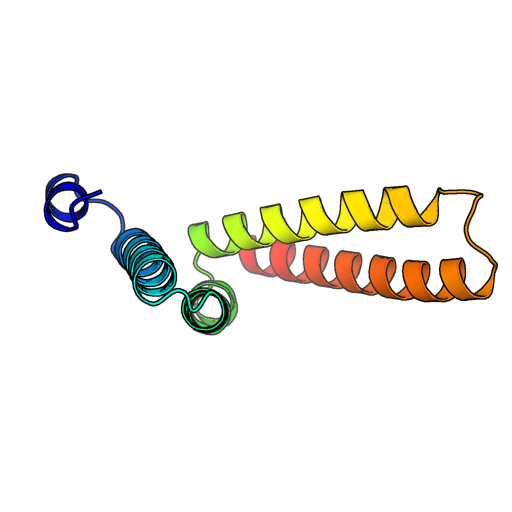 A 1 85 ? 16.567 3.709 -13.502 1.00 97.06 85 ARG A CA 1
ATOM 668 C C . ARG A 1 85 ? 15.179 3.093 -13.333 1.00 97.06 85 ARG A C 1
ATOM 670 O O . ARG A 1 85 ? 14.870 2.570 -12.260 1.00 97.06 85 ARG A O 1
ATOM 677 N N . ILE A 1 86 ? 14.364 3.116 -14.385 1.00 96.88 86 ILE A N 1
ATOM 678 C CA . ILE A 1 86 ? 13.040 2.488 -14.390 1.00 96.88 86 ILE A CA 1
ATOM 679 C C . ILE A 1 86 ? 13.179 0.968 -14.222 1.00 96.88 86 ILE A C 1
ATOM 681 O O . ILE A 1 86 ? 12.442 0.376 -13.436 1.00 96.88 86 ILE A O 1
ATOM 685 N N . GLY A 1 87 ? 14.168 0.341 -14.865 1.00 96.50 87 GLY A N 1
ATOM 686 C CA . GLY A 1 87 ? 14.477 -1.083 -14.721 1.00 96.50 87 GLY A CA 1
ATOM 687 C C . GLY A 1 87 ? 14.810 -1.472 -13.278 1.00 96.50 87 GLY A C 1
ATOM 688 O O . GLY A 1 87 ? 14.277 -2.456 -12.763 1.00 96.50 87 GLY A O 1
ATOM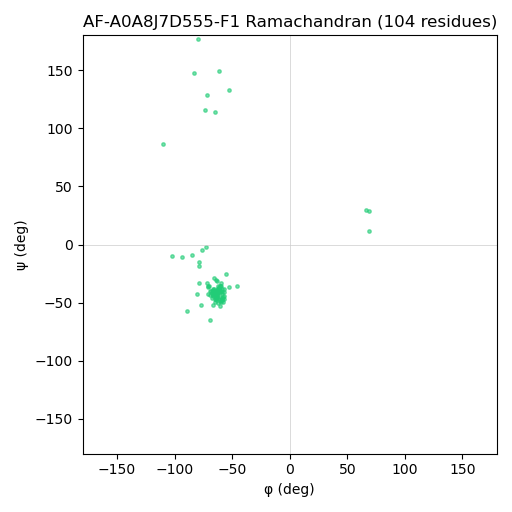 689 N N . TYR A 1 88 ? 15.604 -0.665 -12.564 1.00 97.25 88 TYR A N 1
ATOM 690 C CA . TYR A 1 88 ? 15.842 -0.888 -11.133 1.00 97.25 88 TYR A CA 1
ATOM 691 C C . TYR A 1 88 ? 14.565 -0.770 -10.295 1.00 97.25 88 TYR A C 1
ATOM 693 O O . TYR A 1 88 ? 14.346 -1.574 -9.383 1.00 97.25 88 TYR A O 1
ATOM 701 N N . ALA A 1 89 ? 13.709 0.212 -10.592 1.00 96.12 89 ALA A N 1
ATOM 702 C CA . ALA A 1 89 ? 12.426 0.357 -9.913 1.00 96.12 89 ALA A CA 1
ATOM 703 C C . ALA A 1 89 ? 11.510 -0.848 -10.179 1.00 96.12 89 ALA A C 1
ATOM 705 O O . ALA A 1 89 ? 10.875 -1.342 -9.244 1.00 96.12 89 ALA A O 1
ATOM 706 N N . LEU A 1 90 ? 11.488 -1.350 -11.415 1.00 96.62 90 LEU A N 1
ATOM 707 C CA . LEU A 1 90 ? 10.722 -2.520 -11.830 1.00 96.62 90 LEU A CA 1
ATOM 708 C C . LEU A 1 90 ? 11.150 -3.764 -11.044 1.00 96.62 90 LEU A C 1
ATOM 710 O O . LEU A 1 90 ? 10.320 -4.407 -10.403 1.00 96.62 90 LEU A O 1
ATOM 714 N N . GLU A 1 91 ? 12.449 -4.063 -11.022 1.00 97.00 91 GLU A N 1
ATOM 715 C CA . GLU A 1 91 ? 12.989 -5.219 -10.298 1.00 97.00 91 GLU A CA 1
ATOM 716 C C . GLU A 1 91 ? 12.748 -5.128 -8.789 1.00 97.00 91 GLU A C 1
ATOM 718 O O . GLU A 1 91 ? 12.408 -6.125 -8.147 1.00 97.00 91 GLU A O 1
ATOM 723 N N . ARG A 1 92 ? 12.846 -3.927 -8.207 1.00 96.94 92 ARG A N 1
ATOM 724 C CA . ARG A 1 92 ? 12.500 -3.713 -6.797 1.00 96.94 92 ARG A CA 1
ATOM 725 C C . ARG A 1 92 ? 11.034 -4.050 -6.513 1.00 96.94 92 ARG A C 1
ATOM 727 O O . ARG A 1 92 ? 10.763 -4.725 -5.524 1.00 96.94 92 ARG A O 1
ATOM 734 N N . HIS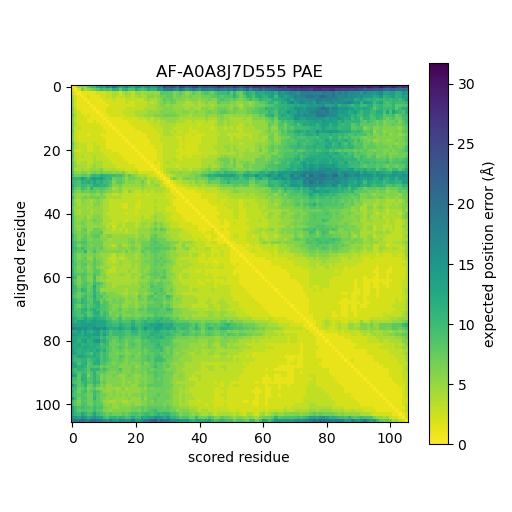 A 1 93 ? 10.105 -3.601 -7.357 1.00 96.75 93 HIS A N 1
ATOM 735 C CA . HIS A 1 93 ? 8.675 -3.850 -7.151 1.00 96.75 93 HIS A CA 1
ATOM 736 C C . HIS A 1 93 ? 8.294 -5.314 -7.402 1.00 96.75 93 HIS A C 1
ATOM 738 O O . HIS A 1 93 ? 7.451 -5.837 -6.679 1.00 96.75 93 HIS A O 1
ATOM 744 N N . LYS A 1 94 ? 8.951 -6.009 -8.344 1.00 97.25 94 LYS A N 1
ATOM 745 C CA . LYS A 1 94 ? 8.780 -7.463 -8.525 1.00 97.25 94 LYS A CA 1
ATOM 746 C C . LYS A 1 94 ? 9.188 -8.244 -7.275 1.00 97.25 94 LYS A C 1
ATOM 748 O O . LYS A 1 94 ? 8.417 -9.064 -6.790 1.00 97.25 94 LYS A O 1
ATOM 753 N N . ARG A 1 95 ? 10.365 -7.948 -6.709 1.00 96.94 95 ARG A N 1
ATOM 754 C CA . ARG A 1 95 ? 10.839 -8.602 -5.474 1.00 96.94 95 ARG A CA 1
ATOM 755 C C . ARG A 1 95 ? 9.912 -8.348 -4.293 1.00 96.94 95 ARG A C 1
ATOM 757 O O . ARG A 1 95 ? 9.696 -9.245 -3.483 1.00 96.94 95 ARG 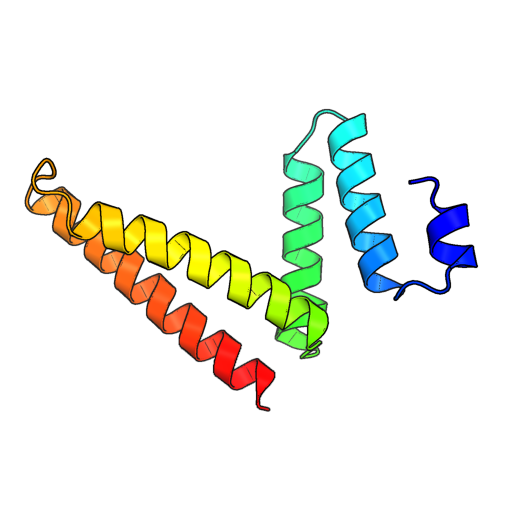A O 1
ATOM 764 N N . GLU A 1 96 ? 9.376 -7.136 -4.19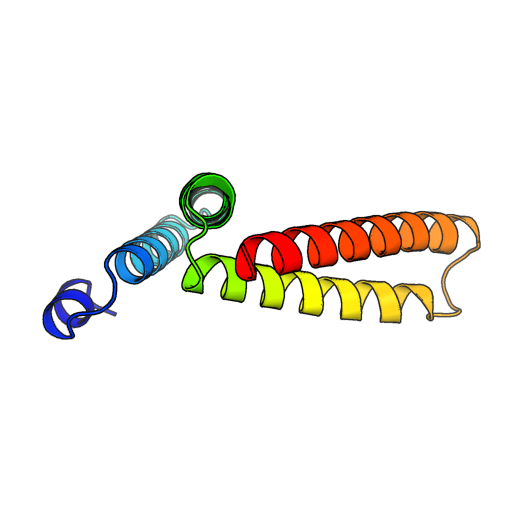4 1.00 93.69 96 GLU A N 1
ATOM 765 C CA . GLU A 1 96 ? 8.429 -6.801 -3.135 1.00 93.69 96 GLU A CA 1
ATOM 766 C C . GLU A 1 96 ? 7.102 -7.547 -3.297 1.00 93.69 96 GLU A C 1
ATOM 768 O O . GLU A 1 96 ? 6.591 -8.101 -2.325 1.00 93.69 96 GLU A O 1
ATOM 773 N N . LEU A 1 97 ? 6.592 -7.647 -4.529 1.00 95.50 97 LEU A N 1
ATOM 774 C CA . LEU A 1 97 ? 5.400 -8.432 -4.834 1.00 95.50 97 LEU A CA 1
ATOM 775 C C . LEU A 1 97 ? 5.581 -9.902 -4.428 1.00 95.50 97 LEU A C 1
ATOM 777 O O . LEU A 1 97 ? 4.754 -10.440 -3.696 1.00 95.50 97 LEU A O 1
ATOM 781 N N . GLU A 1 98 ? 6.694 -10.529 -4.818 1.00 95.00 98 GLU A N 1
ATOM 782 C CA . GLU A 1 98 ? 7.005 -11.911 -4.430 1.00 95.00 98 GLU A CA 1
ATOM 783 C C . GLU A 1 98 ? 7.112 -12.094 -2.910 1.00 95.00 98 GLU A C 1
ATOM 785 O O . GLU A 1 98 ? 6.776 -13.154 -2.376 1.00 95.00 98 GLU A O 1
ATOM 790 N N . ARG A 1 99 ? 7.637 -11.093 -2.195 1.00 93.06 99 ARG A N 1
ATOM 791 C CA . ARG A 1 99 ? 7.755 -11.132 -0.734 1.00 93.06 99 ARG A CA 1
ATOM 792 C C . ARG A 1 99 ? 6.377 -11.093 -0.075 1.00 93.06 99 ARG A C 1
ATOM 794 O O . ARG A 1 99 ? 6.115 -11.893 0.821 1.00 93.06 99 ARG A O 1
ATOM 801 N N . LEU A 1 100 ? 5.507 -10.196 -0.532 1.00 91.81 100 LEU A N 1
ATOM 802 C CA . LEU A 1 100 ? 4.131 -10.062 -0.054 1.00 91.81 100 LEU A CA 1
ATOM 803 C C . LEU A 1 100 ? 3.294 -11.319 -0.346 1.00 91.81 100 LEU A C 1
ATOM 805 O O . LEU A 1 100 ? 2.581 -11.804 0.532 1.00 91.81 100 LEU A O 1
ATOM 809 N N . GLU A 1 101 ? 3.424 -11.905 -1.540 1.00 92.25 101 GLU A N 1
ATOM 810 C CA . GLU A 1 101 ? 2.730 -13.149 -1.911 1.00 92.25 101 GLU A CA 1
ATOM 811 C C . GLU A 1 101 ? 3.140 -14.333 -1.022 1.00 92.25 101 GLU A C 1
ATOM 813 O O . GLU A 1 101 ? 2.295 -15.146 -0.627 1.00 92.25 101 GLU A O 1
ATOM 818 N N . ARG A 1 102 ? 4.426 -14.411 -0.653 1.00 91.19 102 ARG A N 1
ATOM 819 C CA . ARG A 1 102 ? 4.918 -15.410 0.306 1.00 91.19 102 ARG A CA 1
ATOM 820 C C . ARG A 1 102 ? 4.289 -15.227 1.683 1.00 91.19 102 ARG A C 1
ATOM 822 O O . ARG A 1 102 ? 3.810 -16.207 2.246 1.00 91.19 102 ARG A O 1
ATOM 829 N N . LEU A 1 103 ? 4.238 -13.996 2.195 1.00 87.88 103 LEU A N 1
ATOM 830 C CA . LEU A 1 103 ? 3.627 -13.700 3.498 1.00 87.88 103 LEU A CA 1
ATOM 831 C C . LEU A 1 103 ? 2.137 -14.054 3.535 1.00 87.88 103 LEU A C 1
ATOM 833 O O . LEU A 1 103 ? 1.680 -14.622 4.517 1.00 87.88 103 LEU A O 1
ATOM 837 N N . LYS A 1 104 ? 1.397 -13.800 2.451 1.00 84.81 104 LYS A N 1
ATOM 838 C CA . LYS A 1 104 ? -0.028 -14.157 2.348 1.00 84.81 104 LYS A CA 1
ATOM 839 C C . LYS A 1 104 ? -0.292 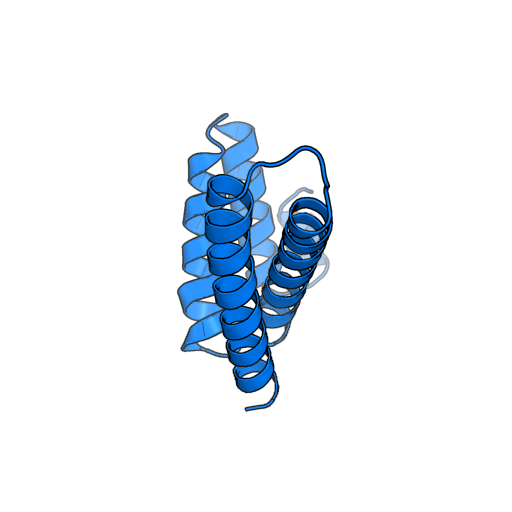-15.670 2.419 1.00 84.81 104 LYS A C 1
ATOM 841 O O . LYS A 1 104 ? -1.366 -16.092 2.852 1.00 84.81 104 LYS A O 1
ATOM 846 N N . THR A 1 105 ? 0.655 -16.472 1.933 1.00 80.19 105 THR A N 1
ATOM 847 C CA . THR A 1 105 ? 0.531 -17.937 1.820 1.00 80.19 105 THR A CA 1
ATOM 848 C C . THR A 1 105 ? 1.097 -18.676 3.043 1.00 80.19 105 THR A C 1
ATOM 850 O O . THR A 1 105 ? 0.890 -19.882 3.169 1.00 80.19 105 THR A O 1
ATOM 853 N N . SER A 1 106 ? 1.810 -17.958 3.919 1.00 66.50 106 SER A N 1
ATOM 854 C CA . SER A 1 106 ? 2.387 -18.462 5.177 1.00 66.50 106 SER A CA 1
ATOM 855 C C . SER A 1 106 ? 1.319 -18.643 6.255 1.00 66.50 106 SER A C 1
ATOM 857 O O . SER A 1 106 ? 1.483 -19.578 7.069 1.00 66.50 106 SER A O 1
#

Radius of gyration: 17.28 Å; Cα contacts (8 Å, |Δi|>4): 69; chains: 1; bounding box: 43×38×41 Å

Sequence (106 aa):
VKLTDAINAGRPPLEIVLELAKSLGELSGEDSYYRTTREQILAVYGFALGDKFILDDELAEVRARLEKISAAYENPTFDEEEHIRIGYALERHKRELERLERLKTS

Solvent-accessible surface area (backbone atoms only — not comparable to full-atom values): 5872 Å² total; per-residue (Å²): 131,62,70,66,58,47,58,75,69,64,53,59,69,66,60,53,50,52,53,48,40,44,52,50,13,67,72,69,73,37,62,65,56,24,52,52,54,49,53,52,46,42,53,46,45,19,65,72,66,50,36,59,72,52,42,49,54,50,49,51,52,51,50,57,49,42,53,54,41,49,56,56,55,69,41,83,88,57,53,74,70,53,40,51,54,39,48,54,53,42,54,52,45,51,54,50,49,56,51,53,56,50,52,70,74,106

Secondary structure (DSSP, 8-state):
--HHHHHHTT--HHHHHHHHHHHHHHHHT-HHHHHHHHHHHIIIIIIIT--HHHHHHHHHHHHHHHHHHHHHHT-TTS-HHHHHHHHHHHHHHHHHHHHHHHHHH-

Foldseek 3Di:
DPLVVCVVVVHDPLVSVLVVQVVVCVVVVNVVSSVVVLVVCCVPVVPVVLPLVNLVVVLVVLVVVLVVLVVVLPDPVDDPVSNVVSVVVNVVSVVVNVVSVVSNVD

Mean predicted aligned error: 5.7 Å